Protein AF-A0A838GWM8-F1 (afdb_monomer_lite)

Structure (mmCIF, N/CA/C/O backbone):
data_AF-A0A838GWM8-F1
#
_entry.id   AF-A0A838GWM8-F1
#
loop_
_atom_site.group_PDB
_atom_site.id
_atom_site.type_symbol
_atom_site.label_atom_id
_atom_site.label_alt_id
_atom_site.label_comp_id
_atom_site.label_asym_id
_atom_site.label_entity_id
_atom_site.label_seq_id
_atom_site.pdbx_PDB_ins_code
_atom_site.Cartn_x
_atom_site.Cartn_y
_atom_site.Cartn_z
_atom_site.occupancy
_atom_site.B_iso_or_equiv
_atom_site.auth_seq_id
_atom_site.auth_comp_id
_atom_site.auth_asym_id
_atom_site.auth_atom_id
_atom_site.pdbx_PDB_model_num
ATOM 1 N N . MET A 1 1 ? 26.566 -21.134 -15.175 1.00 79.25 1 MET A N 1
ATOM 2 C CA . MET A 1 1 ? 25.333 -20.354 -14.943 1.00 79.25 1 MET A CA 1
ATOM 3 C C . MET A 1 1 ? 25.707 -19.150 -14.098 1.00 79.25 1 MET A C 1
ATOM 5 O O . MET A 1 1 ? 26.343 -19.350 -13.070 1.00 79.25 1 MET A O 1
ATOM 9 N N . ARG A 1 2 ? 25.390 -17.929 -14.540 1.00 89.19 2 ARG A N 1
ATOM 10 C CA . ARG A 1 2 ? 25.637 -16.700 -13.765 1.00 89.19 2 ARG A CA 1
ATOM 11 C C . ARG A 1 2 ? 24.308 -16.034 -13.449 1.00 89.19 2 ARG A C 1
ATOM 13 O O . ARG A 1 2 ? 23.554 -15.734 -14.364 1.00 89.19 2 ARG A O 1
ATOM 20 N N . THR A 1 3 ? 24.053 -15.763 -12.178 1.00 90.50 3 THR A N 1
ATOM 21 C CA . THR A 1 3 ? 22.889 -14.987 -11.744 1.00 90.50 3 THR A CA 1
ATOM 22 C C . THR A 1 3 ? 23.292 -13.531 -11.562 1.00 90.50 3 THR A C 1
ATOM 24 O O . THR A 1 3 ? 24.304 -13.241 -10.923 1.00 90.50 3 THR A O 1
ATOM 27 N N . HIS A 1 4 ? 22.523 -12.604 -12.126 1.00 88.56 4 HIS A N 1
ATOM 28 C CA . HIS A 1 4 ? 22.767 -11.173 -11.975 1.00 88.56 4 HIS A CA 1
ATOM 29 C C . HIS A 1 4 ? 21.453 -10.394 -11.874 1.00 88.56 4 HIS A C 1
ATOM 31 O O . HIS A 1 4 ? 20.369 -10.914 -12.150 1.00 88.56 4 HIS A O 1
ATOM 37 N N . ARG A 1 5 ? 21.544 -9.136 -11.439 1.00 87.75 5 ARG A N 1
ATOM 38 C CA . ARG A 1 5 ? 20.393 -8.239 -11.330 1.00 87.75 5 ARG A CA 1
ATOM 39 C C . ARG A 1 5 ? 20.694 -6.894 -11.969 1.00 87.75 5 ARG A C 1
ATOM 41 O O . ARG A 1 5 ? 21.798 -6.383 -11.804 1.00 87.75 5 ARG A O 1
ATOM 48 N N . ASN A 1 6 ? 19.689 -6.300 -12.600 1.00 86.12 6 ASN A N 1
ATOM 49 C CA . ASN A 1 6 ? 19.758 -4.935 -13.118 1.00 86.12 6 ASN A CA 1
ATOM 50 C C . ASN A 1 6 ? 18.846 -4.031 -12.290 1.00 86.12 6 ASN A C 1
ATOM 52 O O . ASN A 1 6 ? 17.743 -4.442 -11.916 1.00 86.12 6 ASN A O 1
ATOM 56 N N . ALA A 1 7 ? 19.312 -2.818 -11.998 1.00 85.06 7 ALA A N 1
ATOM 57 C CA . ALA A 1 7 ? 18.487 -1.792 -11.375 1.00 85.06 7 ALA A CA 1
ATOM 58 C C . ALA A 1 7 ? 17.443 -1.274 -12.376 1.00 85.06 7 ALA A C 1
ATOM 60 O O . ALA A 1 7 ? 17.712 -1.146 -13.569 1.00 85.06 7 ALA A O 1
ATOM 61 N N . ASP A 1 8 ? 16.249 -0.994 -11.877 1.00 75.94 8 ASP A N 1
ATOM 62 C CA . ASP A 1 8 ? 15.115 -0.445 -12.610 1.00 75.94 8 ASP A CA 1
ATOM 63 C C . ASP A 1 8 ? 14.450 0.654 -11.764 1.00 75.94 8 ASP A C 1
ATOM 65 O O . ASP A 1 8 ? 14.701 0.752 -10.562 1.00 75.94 8 ASP A O 1
ATOM 69 N N . LYS A 1 9 ? 13.583 1.474 -12.372 1.00 71.94 9 LYS A N 1
ATOM 70 C CA . LYS A 1 9 ? 12.960 2.650 -11.730 1.00 71.94 9 LYS A CA 1
ATOM 71 C C . LYS A 1 9 ? 12.258 2.342 -10.400 1.00 71.94 9 LYS A C 1
ATOM 73 O O . LYS A 1 9 ? 12.149 3.231 -9.565 1.00 71.94 9 LYS A O 1
ATOM 78 N N . SER A 1 10 ? 11.780 1.113 -10.207 1.00 64.94 10 SER A N 1
ATOM 79 C CA . SER A 1 10 ? 11.031 0.684 -9.020 1.00 64.94 10 SER A CA 1
ATOM 80 C C . SER A 1 10 ? 11.657 -0.502 -8.270 1.00 64.94 10 SER A C 1
ATOM 82 O O . SER A 1 10 ? 10.988 -1.100 -7.432 1.00 64.94 10 SER A O 1
ATOM 84 N N . GLY A 1 11 ? 12.903 -0.897 -8.571 1.00 75.38 11 GLY A N 1
ATOM 85 C CA . GLY A 1 11 ? 13.552 -2.022 -7.883 1.00 75.38 11 GLY A CA 1
ATOM 86 C C . GLY A 1 11 ? 14.623 -2.739 -8.703 1.00 75.38 11 GLY A C 1
ATOM 87 O O . GLY A 1 11 ? 15.313 -2.134 -9.515 1.00 75.38 11 GLY A O 1
ATOM 88 N N . TYR A 1 12 ? 14.772 -4.049 -8.489 1.00 77.00 12 TYR A N 1
ATOM 89 C CA . TYR A 1 12 ? 15.754 -4.883 -9.191 1.00 77.00 12 TYR A CA 1
ATOM 90 C C . TYR A 1 12 ? 15.073 -5.974 -10.019 1.00 77.00 12 TYR A C 1
ATOM 92 O O . TYR A 1 12 ? 14.116 -6.608 -9.573 1.00 77.00 12 TYR A O 1
ATOM 100 N N . ARG A 1 13 ? 15.600 -6.239 -11.217 1.00 77.00 13 ARG A N 1
ATOM 101 C CA . ARG A 1 13 ? 15.179 -7.352 -12.081 1.00 77.00 13 ARG A CA 1
ATOM 102 C C . ARG A 1 13 ? 16.266 -8.421 -12.103 1.00 77.00 13 ARG A C 1
ATOM 104 O O . ARG A 1 13 ? 17.414 -8.085 -12.378 1.00 77.00 13 ARG A O 1
ATOM 111 N N . TRP A 1 14 ? 15.905 -9.676 -11.838 1.00 82.88 14 TRP A N 1
ATOM 112 C CA . TRP A 1 14 ? 16.839 -10.803 -11.769 1.00 82.88 14 TRP A CA 1
ATOM 113 C C . TRP A 1 14 ? 16.876 -11.613 -13.067 1.00 82.88 14 TRP A C 1
ATOM 115 O O . TRP A 1 14 ? 15.835 -11.893 -13.672 1.00 82.88 14 TRP A O 1
ATOM 125 N N . TYR A 1 15 ? 18.083 -12.019 -13.451 1.00 86.56 15 TYR A N 1
ATOM 126 C CA . TYR A 1 15 ? 18.374 -12.757 -14.672 1.00 86.56 15 TYR A CA 1
ATOM 127 C C . TYR A 1 15 ? 19.374 -13.883 -14.402 1.00 86.56 15 TYR A C 1
ATOM 129 O O . TYR A 1 15 ? 20.230 -13.765 -13.522 1.00 86.56 15 TYR A O 1
ATOM 137 N N . ASN A 1 16 ? 19.290 -14.949 -15.197 1.00 90.50 16 ASN A N 1
ATOM 138 C CA . ASN A 1 16 ? 20.347 -15.946 -15.317 1.00 90.50 16 ASN A CA 1
ATOM 139 C C . ASN A 1 16 ? 20.908 -15.954 -16.730 1.00 90.50 16 ASN A C 1
ATOM 141 O O . ASN A 1 16 ? 20.157 -15.982 -17.703 1.00 90.50 16 ASN A O 1
ATOM 145 N N . ASP A 1 17 ? 22.227 -16.033 -16.809 1.00 92.50 17 ASP A N 1
ATOM 146 C CA . ASP A 1 17 ? 22.962 -16.285 -18.033 1.00 92.50 17 ASP A CA 1
ATOM 147 C C . ASP A 1 17 ? 23.274 -17.779 -18.139 1.00 92.50 17 ASP A C 1
ATOM 149 O O . ASP A 1 17 ? 23.936 -18.374 -17.269 1.00 92.50 17 ASP A O 1
ATOM 153 N N . TYR A 1 18 ? 22.806 -18.377 -19.228 1.00 88.88 18 TYR A N 1
ATOM 154 C CA . TYR A 1 18 ? 23.065 -19.758 -19.608 1.00 88.88 18 TYR A CA 1
ATOM 155 C C . TYR A 1 18 ? 24.002 -19.779 -20.809 1.00 88.88 18 TYR A C 1
ATOM 157 O O . TYR A 1 18 ? 23.771 -19.073 -21.787 1.00 88.88 18 TYR A O 1
ATOM 165 N N . ARG A 1 19 ? 25.057 -20.598 -20.746 1.00 91.88 19 ARG A N 1
ATOM 166 C CA . ARG A 1 19 ? 25.867 -20.898 -21.928 1.00 91.88 19 ARG A CA 1
ATOM 167 C C . ARG A 1 19 ? 25.145 -21.982 -22.720 1.00 91.88 19 ARG A C 1
ATOM 169 O O . ARG A 1 19 ? 24.885 -23.048 -22.161 1.00 91.88 19 ARG A O 1
ATOM 176 N N . LEU A 1 20 ? 24.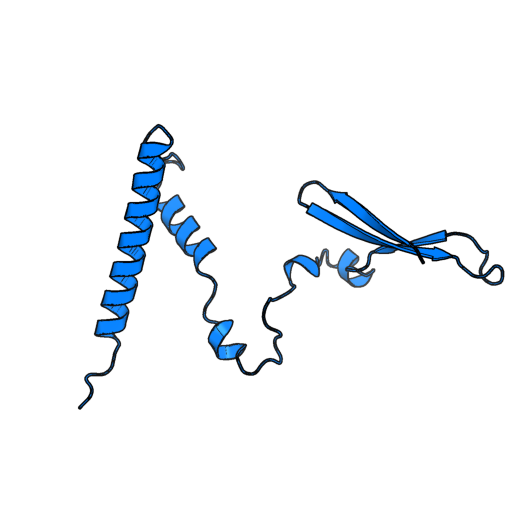814 -21.704 -23.976 1.00 91.88 20 LEU A N 1
ATOM 177 C CA . LEU A 1 20 ? 24.249 -22.718 -24.859 1.00 91.88 20 LEU A CA 1
ATOM 178 C C . LEU A 1 20 ? 25.351 -23.692 -25.296 1.00 91.88 20 LEU A C 1
ATOM 180 O O . LEU A 1 20 ? 26.489 -23.263 -25.500 1.00 91.88 20 LEU A O 1
ATOM 184 N N . PRO A 1 21 ? 25.035 -24.988 -25.445 1.00 93.38 21 PRO A N 1
ATOM 185 C CA . PRO A 1 21 ? 25.918 -25.937 -26.112 1.00 93.38 21 PRO A CA 1
ATOM 186 C C . PRO A 1 21 ? 26.225 -25.497 -27.547 1.00 93.38 21 PRO A C 1
ATOM 188 O O . PRO A 1 21 ? 25.356 -24.949 -28.230 1.00 93.38 21 PRO A O 1
ATOM 191 N N . ASP A 1 22 ? 27.425 -25.808 -28.036 1.00 91.94 22 ASP A N 1
ATOM 192 C CA . ASP A 1 22 ? 27.845 -25.459 -29.402 1.00 91.94 22 ASP A CA 1
ATOM 193 C C . ASP A 1 22 ? 26.934 -26.088 -30.470 1.00 91.94 22 ASP A C 1
ATOM 195 O O . ASP A 1 22 ? 26.672 -25.479 -31.504 1.00 91.94 22 ASP A O 1
ATOM 199 N N . SER A 1 23 ? 26.342 -27.253 -30.177 1.00 93.62 23 SER A N 1
ATOM 200 C CA . SER A 1 23 ? 25.348 -27.917 -31.035 1.00 93.62 23 SER A CA 1
ATOM 201 C C . SER A 1 23 ? 24.065 -27.106 -31.257 1.00 93.62 23 SER A C 1
ATOM 203 O O . SER A 1 23 ? 23.307 -27.405 -32.173 1.00 93.62 23 SER A O 1
ATOM 205 N N . LEU A 1 24 ? 23.799 -26.106 -30.413 1.00 86.06 24 LEU A N 1
ATOM 206 C CA . LEU A 1 24 ? 22.663 -25.185 -30.515 1.00 86.06 24 LEU A CA 1
ATOM 207 C C . LEU A 1 24 ? 23.104 -23.772 -30.938 1.00 86.06 24 LEU A C 1
ATOM 209 O O . LEU A 1 24 ? 22.344 -22.820 -30.775 1.00 86.06 24 LEU A O 1
ATOM 213 N N . GLY A 1 25 ? 24.326 -23.631 -31.463 1.00 86.50 25 GLY A N 1
ATOM 214 C CA . GLY A 1 25 ? 24.904 -22.358 -31.902 1.00 86.50 25 GLY A CA 1
ATOM 215 C C . GLY A 1 25 ? 25.792 -21.664 -30.864 1.00 86.50 25 GLY A C 1
ATOM 216 O O . GLY A 1 25 ? 26.321 -20.591 -31.150 1.00 86.50 25 GLY A O 1
ATOM 217 N N . GLY A 1 26 ? 25.990 -22.264 -29.683 1.00 90.75 26 GLY A N 1
ATOM 218 C CA . GLY A 1 26 ? 26.841 -21.709 -28.629 1.00 90.75 26 GLY A CA 1
ATOM 219 C C . GLY A 1 26 ? 26.335 -20.371 -28.067 1.00 90.75 26 GLY A C 1
ATOM 220 O O . GLY A 1 26 ? 25.179 -19.983 -28.233 1.00 90.75 26 GLY A O 1
ATOM 221 N N . GLY A 1 27 ? 27.212 -19.644 -27.371 1.00 91.06 27 GLY A N 1
ATOM 222 C CA . GLY A 1 27 ? 26.924 -18.296 -26.862 1.00 91.06 27 GLY A CA 1
ATOM 223 C C . GLY A 1 27 ? 26.252 -18.246 -25.485 1.00 91.06 27 GLY A C 1
ATOM 224 O O . GLY A 1 27 ? 26.175 -19.244 -24.766 1.00 91.06 27 GLY A O 1
ATOM 225 N N . ILE A 1 28 ? 25.827 -17.045 -25.079 1.00 92.75 28 ILE A N 1
ATOM 226 C CA . ILE A 1 28 ? 25.184 -16.779 -23.784 1.00 92.75 28 ILE A CA 1
ATOM 227 C C . ILE A 1 28 ? 23.758 -16.285 -24.023 1.00 92.75 28 ILE A C 1
ATOM 229 O O . ILE A 1 28 ? 23.554 -15.308 -24.737 1.00 92.75 28 ILE A O 1
ATOM 233 N N . VAL A 1 29 ? 22.784 -16.928 -23.379 1.00 90.25 29 VAL A N 1
ATOM 234 C CA . VAL A 1 29 ? 21.392 -16.473 -23.335 1.00 90.25 29 VAL A CA 1
ATOM 235 C C . VAL A 1 29 ? 21.054 -16.001 -21.930 1.00 90.25 29 VAL A C 1
ATOM 237 O O . VAL A 1 29 ? 21.211 -16.738 -20.954 1.00 90.25 29 VAL A O 1
ATOM 240 N N . THR A 1 30 ? 20.550 -14.774 -21.847 1.00 87.38 30 THR A N 1
ATOM 241 C CA . THR A 1 30 ? 20.074 -14.158 -20.611 1.00 87.38 30 THR A CA 1
ATOM 242 C C . THR A 1 30 ? 18.567 -14.345 -20.492 1.00 87.38 30 THR A C 1
ATOM 244 O O . THR A 1 30 ? 17.797 -13.843 -21.309 1.00 87.38 30 THR A O 1
ATOM 247 N N . VAL A 1 31 ? 18.130 -15.051 -19.453 1.00 84.31 31 VAL A N 1
ATOM 248 C CA . VAL A 1 31 ? 16.714 -15.333 -19.189 1.00 84.31 31 VAL A CA 1
ATOM 249 C C . VAL A 1 31 ? 16.282 -14.632 -17.912 1.00 84.31 31 VAL A C 1
ATOM 251 O O . VAL A 1 31 ? 16.940 -14.724 -16.874 1.00 84.31 31 VAL A O 1
ATOM 254 N N . ARG A 1 32 ? 15.146 -13.936 -17.975 1.00 82.38 32 ARG A N 1
ATOM 255 C CA . ARG A 1 32 ? 14.518 -13.315 -16.806 1.00 82.38 32 ARG A CA 1
ATOM 256 C C . ARG A 1 32 ? 13.868 -14.386 -15.932 1.00 82.38 32 ARG A C 1
ATOM 258 O O . ARG A 1 32 ? 13.137 -15.229 -16.435 1.00 82.38 32 ARG A O 1
ATOM 265 N N . LEU A 1 33 ? 14.096 -14.333 -14.622 1.00 80.44 33 LEU A N 1
ATOM 266 C CA . LEU A 1 33 ? 13.701 -15.431 -13.721 1.00 80.44 33 LEU A CA 1
ATOM 267 C C . LEU A 1 33 ? 12.244 -15.409 -13.283 1.00 80.44 33 LEU A C 1
ATOM 269 O O . LEU A 1 33 ? 11.714 -16.423 -12.843 1.00 80.44 33 LEU A O 1
ATOM 273 N N . HIS A 1 34 ? 11.591 -14.260 -13.401 1.00 75.19 34 HIS A N 1
ATOM 274 C CA . HIS A 1 34 ? 10.269 -14.044 -12.823 1.00 75.19 34 HIS A CA 1
ATOM 275 C C . HIS A 1 34 ? 9.176 -13.717 -13.838 1.00 75.19 34 HIS A C 1
ATOM 277 O O . HIS A 1 34 ? 8.075 -13.358 -13.433 1.00 75.19 34 HIS A O 1
ATOM 283 N N . ALA A 1 35 ? 9.459 -13.807 -15.138 1.00 74.19 35 ALA A N 1
ATOM 284 C CA . ALA A 1 35 ? 8.464 -13.584 -16.183 1.00 74.19 35 ALA A CA 1
ATOM 285 C C . ALA A 1 35 ? 8.781 -14.409 -17.436 1.00 74.19 35 ALA A C 1
ATOM 287 O O . ALA A 1 35 ? 9.944 -14.554 -17.806 1.00 74.19 35 ALA A O 1
ATOM 288 N N . ASN A 1 36 ? 7.744 -14.907 -18.102 1.00 78.50 36 ASN A N 1
ATOM 289 C CA . ASN A 1 36 ? 7.816 -15.598 -19.384 1.00 78.50 36 ASN A CA 1
ATOM 290 C C . ASN A 1 36 ? 7.125 -14.790 -20.507 1.00 78.50 36 ASN A C 1
ATOM 292 O O . ASN A 1 36 ? 6.627 -13.679 -20.298 1.00 78.50 36 ASN A O 1
ATOM 296 N N . ALA A 1 37 ? 7.110 -15.332 -21.728 1.00 80.06 37 ALA A N 1
ATOM 297 C CA . ALA A 1 37 ? 6.489 -14.673 -22.880 1.00 80.06 37 ALA A CA 1
ATOM 298 C C . ALA A 1 37 ? 4.978 -14.426 -22.685 1.00 80.06 37 ALA A C 1
ATOM 300 O O . ALA A 1 37 ? 4.482 -13.359 -23.043 1.00 80.06 37 ALA A O 1
ATOM 301 N N . ALA A 1 38 ? 4.260 -15.363 -22.054 1.00 83.88 38 ALA A N 1
ATOM 302 C CA . ALA A 1 38 ? 2.835 -15.211 -21.753 1.00 83.88 38 ALA A CA 1
ATOM 303 C C . ALA A 1 38 ? 2.580 -14.103 -20.715 1.00 83.88 38 ALA A C 1
ATOM 305 O O . ALA A 1 38 ? 1.661 -13.302 -20.879 1.00 83.88 38 ALA A O 1
ATOM 306 N N . ASP A 1 39 ? 3.424 -14.007 -19.684 1.00 81.62 39 ASP A N 1
ATOM 307 C CA . ASP A 1 39 ? 3.383 -12.921 -18.701 1.00 81.62 39 ASP A CA 1
ATOM 308 C C . ASP A 1 39 ? 3.627 -11.566 -19.379 1.00 81.62 39 ASP A C 1
ATOM 310 O O . ASP A 1 39 ? 2.924 -10.593 -19.120 1.00 81.62 39 ASP A O 1
ATOM 314 N N . THR A 1 40 ? 4.583 -11.517 -20.310 1.00 78.25 40 THR A N 1
ATOM 315 C CA . THR A 1 40 ? 4.933 -10.298 -21.053 1.00 78.25 40 THR A CA 1
ATOM 316 C C . THR A 1 40 ? 3.780 -9.839 -21.946 1.00 78.25 40 THR A C 1
ATOM 318 O O . THR A 1 40 ? 3.413 -8.665 -21.908 1.00 78.25 40 THR A O 1
ATOM 321 N N . ALA A 1 41 ? 3.150 -10.763 -22.682 1.00 84.69 41 ALA A N 1
ATOM 322 C CA . ALA A 1 41 ? 1.985 -10.475 -23.522 1.00 84.69 41 ALA A CA 1
ATOM 323 C C . ALA A 1 41 ? 0.802 -9.917 -22.712 1.00 84.69 41 ALA A C 1
ATOM 325 O O . ALA A 1 41 ? 0.098 -9.018 -23.166 1.00 84.69 41 ALA A O 1
ATOM 326 N N . ARG A 1 42 ? 0.614 -10.410 -21.483 1.00 83.69 42 ARG A N 1
ATOM 327 C CA . ARG A 1 42 ? -0.451 -9.966 -20.571 1.00 83.69 42 ARG A CA 1
ATOM 328 C C . ARG A 1 42 ? -0.058 -8.766 -19.710 1.00 83.69 42 ARG A C 1
ATOM 330 O O . ARG A 1 42 ? -0.870 -8.328 -18.901 1.00 83.69 42 ARG A O 1
ATOM 337 N N . LYS A 1 43 ? 1.179 -8.264 -19.840 1.00 80.62 43 LYS A N 1
ATOM 338 C CA . LYS A 1 43 ? 1.793 -7.295 -18.913 1.00 80.62 43 LYS A CA 1
ATOM 339 C C . LYS A 1 43 ? 1.651 -7.723 -17.442 1.00 80.62 43 LYS A C 1
ATOM 341 O O . LYS A 1 43 ? 1.538 -6.889 -16.553 1.00 80.62 43 LYS A O 1
ATOM 346 N N . PHE A 1 44 ? 1.642 -9.031 -17.194 1.00 76.69 44 PHE A N 1
ATOM 347 C CA . PHE A 1 44 ? 1.442 -9.626 -15.884 1.00 76.69 44 PHE A CA 1
ATOM 348 C C . PHE A 1 44 ? 2.781 -9.732 -15.165 1.00 76.69 44 PHE A C 1
ATOM 350 O O . PHE A 1 44 ? 3.644 -10.537 -15.513 1.00 76.69 44 PHE A O 1
ATOM 357 N N . ASN A 1 45 ? 2.982 -8.907 -14.151 1.00 74.69 45 ASN A N 1
ATOM 358 C CA . ASN A 1 45 ? 4.196 -8.953 -13.363 1.00 74.69 45 ASN A CA 1
ATOM 359 C C . ASN A 1 45 ? 4.012 -10.000 -12.253 1.00 74.69 45 ASN A C 1
ATOM 361 O O . ASN A 1 45 ? 3.200 -9.845 -11.350 1.00 74.69 45 ASN A O 1
ATOM 365 N N . ARG A 1 46 ? 4.740 -11.121 -12.298 1.00 75.94 46 ARG A N 1
ATOM 366 C CA . ARG A 1 46 ? 4.561 -12.151 -11.258 1.00 75.94 46 ARG A CA 1
ATOM 367 C C . ARG A 1 46 ? 5.002 -11.663 -9.888 1.00 75.94 46 ARG A C 1
ATOM 369 O O . ARG A 1 46 ? 4.385 -12.033 -8.901 1.00 75.94 46 ARG A O 1
ATOM 376 N N . THR A 1 47 ? 6.032 -10.817 -9.827 1.00 72.00 47 THR A N 1
ATOM 377 C CA . THR A 1 47 ? 6.616 -10.368 -8.555 1.00 72.00 47 THR A CA 1
ATOM 378 C C . THR A 1 47 ? 5.701 -9.468 -7.728 1.00 72.00 47 THR A C 1
ATOM 380 O O . THR A 1 47 ? 5.751 -9.561 -6.510 1.00 72.00 47 THR A O 1
ATOM 383 N N . GLU A 1 48 ? 4.819 -8.672 -8.342 1.00 67.44 48 GLU A N 1
ATOM 384 C CA . GLU A 1 48 ? 3.778 -7.920 -7.602 1.00 67.44 48 GLU A CA 1
ATOM 385 C C . GLU A 1 48 ? 2.626 -8.823 -7.127 1.00 67.44 48 GLU A C 1
ATOM 387 O O . GLU A 1 48 ? 1.883 -8.465 -6.221 1.00 67.44 48 GLU A O 1
ATOM 392 N N . ASN A 1 49 ? 2.485 -10.010 -7.724 1.00 69.62 49 ASN A N 1
ATOM 393 C CA . ASN A 1 49 ? 1.455 -10.987 -7.382 1.00 69.62 49 ASN A CA 1
ATOM 394 C C . ASN A 1 49 ? 1.969 -12.079 -6.428 1.00 69.62 49 ASN A C 1
ATOM 396 O O . ASN A 1 49 ? 1.197 -12.964 -6.046 1.00 69.62 49 ASN A O 1
ATOM 400 N N . VAL A 1 50 ? 3.251 -12.035 -6.034 1.00 70.75 50 VAL A N 1
ATOM 401 C CA . VAL A 1 50 ? 3.810 -12.928 -5.011 1.00 70.75 50 VAL A CA 1
ATOM 402 C C . VAL A 1 50 ? 3.156 -12.593 -3.678 1.00 70.75 50 VAL A C 1
ATOM 404 O O . VAL A 1 50 ? 3.225 -11.465 -3.194 1.00 70.75 50 VAL A O 1
ATOM 407 N N . ARG A 1 51 ? 2.512 -13.594 -3.081 1.00 69.81 51 ARG A N 1
ATOM 408 C CA . ARG A 1 51 ? 1.834 -13.463 -1.791 1.00 69.81 51 ARG A CA 1
ATOM 409 C C . ARG A 1 51 ? 2.735 -14.015 -0.683 1.00 69.81 51 ARG A C 1
ATOM 411 O O . ARG A 1 51 ? 3.344 -15.060 -0.901 1.00 69.81 51 ARG A O 1
ATOM 418 N N . PRO A 1 52 ? 2.787 -13.378 0.503 1.00 71.31 52 PRO A N 1
ATOM 419 C CA . PRO A 1 52 ? 3.525 -13.908 1.656 1.00 71.31 52 PRO A CA 1
ATOM 420 C C . PRO A 1 52 ? 3.005 -15.266 2.142 1.00 71.31 52 PRO A C 1
ATOM 422 O O . PRO A 1 52 ? 3.759 -16.049 2.706 1.00 71.31 52 PRO A O 1
ATOM 425 N N . ILE A 1 53 ? 1.715 -15.536 1.921 1.00 74.94 53 ILE A N 1
ATOM 426 C CA . ILE A 1 53 ? 1.045 -16.791 2.263 1.00 74.94 53 ILE A CA 1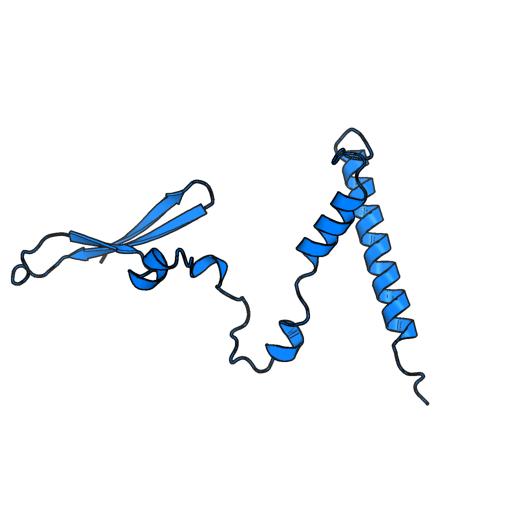
ATOM 427 C C . ILE A 1 53 ? 0.534 -17.405 0.962 1.00 74.94 53 ILE A C 1
ATOM 429 O O . ILE A 1 53 ? -0.153 -16.736 0.179 1.00 74.94 53 ILE A O 1
ATOM 433 N N . ALA A 1 54 ? 0.880 -18.668 0.719 1.00 79.75 54 ALA A N 1
ATOM 434 C CA . ALA A 1 54 ? 0.452 -19.380 -0.477 1.00 79.75 54 ALA A CA 1
ATOM 435 C C . ALA A 1 54 ? -1.072 -19.624 -0.457 1.00 79.75 54 ALA A C 1
ATOM 437 O O . ALA A 1 54 ? -1.616 -19.926 0.601 1.00 79.75 54 ALA A O 1
ATOM 438 N N . PRO A 1 55 ? -1.774 -19.579 -1.608 1.00 79.31 55 PRO A N 1
ATOM 439 C CA . PRO A 1 55 ? -3.207 -19.890 -1.676 1.00 79.31 55 PRO A CA 1
ATOM 440 C C . PRO A 1 55 ? -3.605 -21.276 -1.157 1.00 79.31 55 PRO A C 1
ATOM 442 O O . PRO A 1 55 ? -4.742 -21.463 -0.740 1.00 79.31 55 PRO A O 1
ATOM 445 N N . ALA A 1 56 ? -2.680 -22.238 -1.198 1.00 83.94 56 ALA A N 1
ATOM 446 C CA . ALA A 1 56 ? -2.887 -23.598 -0.706 1.00 83.94 56 ALA A CA 1
ATOM 447 C C . ALA A 1 56 ? -2.694 -23.741 0.817 1.00 83.94 56 ALA A C 1
ATOM 449 O O . ALA A 1 56 ? -2.953 -24.809 1.364 1.00 83.94 56 ALA A O 1
ATOM 450 N N . ASP A 1 57 ? -2.213 -22.699 1.500 1.00 85.44 57 ASP A N 1
ATOM 451 C CA . ASP A 1 57 ? -1.996 -22.720 2.944 1.00 85.44 57 ASP A CA 1
ATOM 452 C C . ASP A 1 57 ? -3.340 -22.698 3.698 1.00 85.44 57 ASP A C 1
ATOM 454 O O . ASP A 1 57 ? -4.251 -21.946 3.341 1.00 85.44 57 ASP A O 1
ATOM 458 N N . GLN A 1 58 ? -3.465 -23.489 4.768 1.00 86.50 58 GLN A N 1
ATOM 459 C CA . GLN A 1 58 ? -4.678 -23.558 5.593 1.00 86.50 58 GLN A CA 1
ATOM 460 C C . GLN A 1 58 ? -5.062 -22.190 6.181 1.00 86.50 58 GLN A C 1
ATOM 462 O O . GLN A 1 58 ? -6.245 -21.867 6.303 1.00 86.50 58 GLN A O 1
ATOM 467 N N . GLY A 1 59 ? -4.069 -21.353 6.502 1.00 78.69 59 GLY A N 1
ATOM 468 C CA . GLY A 1 59 ? -4.278 -20.007 7.029 1.00 78.69 59 GLY A CA 1
ATOM 469 C C . GLY A 1 59 ? -4.711 -18.988 5.974 1.00 78.69 59 GLY A C 1
ATOM 470 O O . GLY A 1 59 ? -5.138 -17.888 6.331 1.00 78.69 59 GLY A O 1
ATOM 471 N N . PHE A 1 60 ? -4.640 -19.323 4.683 1.00 80.81 60 PHE A N 1
ATOM 472 C CA . PHE A 1 60 ? -4.857 -18.368 3.603 1.00 80.81 60 PHE A CA 1
ATOM 473 C C . PHE A 1 60 ? -6.259 -17.762 3.633 1.00 80.81 60 PHE A C 1
ATOM 475 O O . PHE A 1 60 ? -6.386 -16.546 3.647 1.00 80.81 60 PHE A O 1
ATOM 482 N N . ALA A 1 61 ? -7.326 -18.558 3.716 1.00 80.19 61 ALA A N 1
ATOM 483 C CA . ALA A 1 61 ? -8.690 -18.017 3.686 1.00 80.19 61 ALA A CA 1
ATOM 484 C C . ALA A 1 61 ? -8.985 -17.060 4.862 1.00 80.19 61 ALA A C 1
ATOM 486 O O . ALA A 1 61 ? -9.711 -16.076 4.699 1.00 80.19 61 ALA A O 1
ATOM 487 N N . GLY A 1 62 ? -8.401 -17.325 6.035 1.00 78.75 62 GLY A N 1
ATOM 488 C CA . GLY A 1 62 ? -8.572 -16.501 7.232 1.00 78.75 62 GLY A CA 1
ATOM 489 C C . GLY A 1 62 ? -7.697 -15.247 7.238 1.00 78.75 62 GLY A C 1
ATOM 490 O O . GLY A 1 62 ? -8.179 -14.163 7.566 1.00 78.75 62 GLY A O 1
ATOM 491 N N . LEU A 1 63 ? -6.423 -15.379 6.860 1.00 72.94 63 LEU A N 1
ATOM 492 C CA . LEU A 1 63 ? -5.435 -14.298 6.903 1.00 72.94 63 LEU A CA 1
ATOM 493 C C . LEU A 1 63 ? -5.460 -13.433 5.644 1.00 72.94 63 LEU A C 1
ATOM 495 O O . LEU A 1 63 ? -5.329 -12.224 5.743 1.00 72.94 63 LEU A O 1
ATOM 499 N N . PHE A 1 64 ? -5.702 -14.006 4.466 1.00 66.88 64 PHE A N 1
ATOM 500 C CA . PHE A 1 64 ? -5.767 -13.246 3.215 1.00 66.88 64 PHE A CA 1
ATOM 501 C C . PHE A 1 64 ? -6.943 -12.259 3.198 1.00 66.88 64 PHE A C 1
ATOM 503 O O . PHE A 1 64 ? -6.828 -11.165 2.650 1.00 66.88 64 PHE A O 1
ATOM 510 N N . ARG A 1 65 ? -8.067 -12.607 3.844 1.00 64.94 65 ARG A N 1
ATOM 511 C CA . ARG A 1 65 ? -9.193 -11.675 4.057 1.00 64.94 65 ARG A CA 1
ATOM 512 C C . ARG A 1 65 ? -8.832 -10.539 5.008 1.00 64.94 65 ARG A C 1
ATOM 514 O O . ARG A 1 65 ? -9.401 -9.456 4.908 1.00 64.94 65 ARG A O 1
ATOM 521 N N . ARG A 1 66 ? -7.882 -10.774 5.913 1.00 66.12 66 ARG A N 1
ATOM 522 C CA . ARG A 1 66 ? -7.286 -9.748 6.767 1.00 66.12 66 ARG A CA 1
ATOM 523 C C . ARG A 1 66 ? -6.192 -9.061 5.956 1.00 66.12 66 ARG A C 1
ATOM 525 O O . ARG A 1 66 ? -5.003 -9.289 6.154 1.00 66.12 66 ARG A O 1
ATOM 532 N N . ARG A 1 67 ? -6.618 -8.253 4.980 1.00 55.75 67 ARG A N 1
ATOM 533 C CA . ARG A 1 67 ? -5.720 -7.377 4.222 1.00 55.75 67 ARG A CA 1
ATOM 534 C C . ARG A 1 67 ? -4.850 -6.619 5.227 1.00 55.75 67 ARG A C 1
ATOM 536 O O . ARG A 1 67 ? -5.364 -6.157 6.244 1.00 55.75 67 ARG A O 1
ATOM 543 N N . ASN A 1 68 ? -3.551 -6.498 4.949 1.00 58.56 68 ASN A N 1
ATOM 544 C CA . ASN A 1 68 ? -2.720 -5.535 5.662 1.00 58.56 68 ASN A CA 1
ATOM 545 C C . ASN A 1 68 ? -3.312 -4.160 5.345 1.00 58.56 68 ASN A C 1
ATOM 547 O O . ASN A 1 68 ? -3.105 -3.619 4.261 1.00 58.56 68 ASN A O 1
ATOM 551 N N . ASP A 1 69 ? -4.123 -3.648 6.263 1.00 59.69 69 ASP A N 1
ATOM 552 C CA . ASP A 1 69 ? -4.929 -2.441 6.097 1.00 59.69 69 ASP A CA 1
ATOM 553 C C . ASP A 1 69 ? -4.060 -1.178 6.022 1.00 59.69 69 ASP A C 1
ATOM 555 O O . ASP A 1 69 ? -4.566 -0.074 5.980 1.00 59.69 69 ASP A O 1
ATOM 559 N N . ALA A 1 70 ? -2.732 -1.308 5.977 1.00 65.75 70 ALA A N 1
ATOM 560 C CA . ALA A 1 70 ? -1.822 -0.180 5.867 1.00 65.75 70 ALA A CA 1
ATOM 561 C C . ALA A 1 70 ? -2.124 0.687 4.634 1.00 65.75 70 ALA A C 1
ATOM 563 O O . ALA A 1 70 ? -2.123 1.905 4.746 1.00 65.75 70 ALA A O 1
ATOM 564 N N . 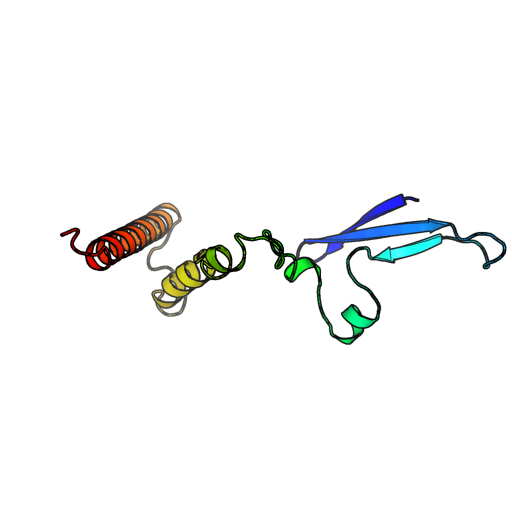GLU A 1 71 ? -2.438 0.095 3.475 1.00 71.06 71 GLU A N 1
ATOM 565 C CA . GLU A 1 71 ? -2.802 0.877 2.283 1.00 71.06 71 GLU A CA 1
ATOM 566 C C . GLU A 1 71 ? -4.131 1.618 2.454 1.00 71.06 71 GLU A C 1
ATOM 568 O O . GLU A 1 71 ? -4.207 2.797 2.119 1.00 71.06 71 GLU A O 1
ATOM 573 N N . SER A 1 72 ? -5.169 0.965 2.986 1.00 75.88 72 SER A N 1
ATOM 574 C CA . SER A 1 72 ? -6.476 1.606 3.169 1.00 75.88 72 SER A CA 1
ATOM 575 C C . SER A 1 72 ? -6.491 2.584 4.347 1.00 75.88 72 SER A C 1
ATOM 577 O O . SER A 1 72 ? -7.165 3.601 4.255 1.00 75.88 72 SER A O 1
ATOM 579 N N . ILE A 1 73 ? -5.700 2.356 5.398 1.00 82.50 73 ILE A N 1
ATOM 580 C CA . ILE A 1 73 ? -5.465 3.295 6.507 1.00 82.50 73 ILE A CA 1
ATOM 581 C C . ILE A 1 73 ? -4.687 4.514 6.012 1.00 82.50 73 ILE A C 1
ATOM 583 O O . ILE A 1 73 ? -5.074 5.641 6.308 1.00 82.50 73 ILE A O 1
ATOM 587 N N . ASN A 1 74 ? -3.624 4.316 5.226 1.00 84.62 74 ASN A N 1
ATOM 588 C CA . ASN A 1 74 ? -2.887 5.425 4.620 1.00 84.62 74 ASN A CA 1
ATOM 589 C C . ASN A 1 74 ? -3.786 6.212 3.667 1.00 84.62 74 ASN A C 1
ATOM 591 O O . ASN A 1 74 ? -3.772 7.438 3.690 1.00 84.62 74 ASN A O 1
ATOM 595 N N . ARG A 1 75 ? -4.619 5.520 2.881 1.00 87.75 75 ARG A N 1
ATOM 596 C CA . ARG A 1 75 ? -5.587 6.173 2.002 1.00 87.75 75 ARG A CA 1
ATOM 597 C C . ARG A 1 75 ? -6.649 6.946 2.781 1.00 87.75 75 ARG A C 1
ATOM 599 O O . ARG A 1 75 ? -6.936 8.084 2.440 1.00 87.75 75 ARG A O 1
ATOM 606 N N . ALA A 1 76 ? -7.192 6.365 3.845 1.00 88.94 76 ALA A N 1
ATOM 607 C CA . ALA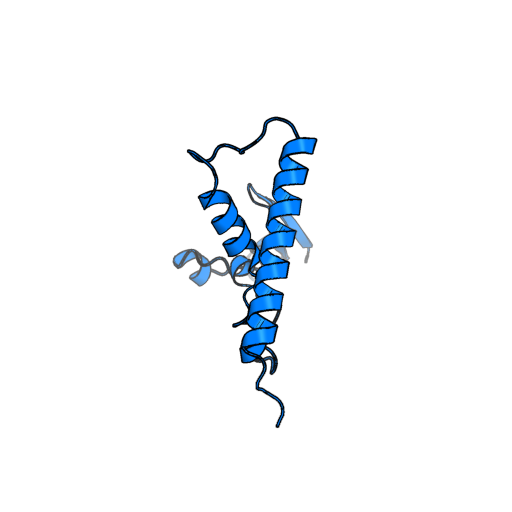 A 1 76 ? -8.165 7.029 4.701 1.00 88.94 76 ALA A CA 1
ATOM 608 C C . ALA A 1 76 ? -7.567 8.255 5.407 1.00 88.94 76 ALA A C 1
ATOM 610 O O . ALA A 1 76 ? -8.281 9.228 5.625 1.00 88.94 76 ALA A O 1
ATOM 611 N N . LEU A 1 77 ? -6.271 8.233 5.738 1.00 90.50 77 LEU A N 1
ATOM 612 C CA . LEU A 1 77 ? -5.536 9.405 6.209 1.00 90.50 77 LEU A CA 1
ATOM 613 C C . LEU A 1 77 ? -5.366 10.449 5.095 1.00 90.50 77 LEU A C 1
ATOM 615 O O . LEU A 1 77 ? -5.582 11.630 5.341 1.00 90.50 77 LEU A O 1
ATOM 619 N N . GLU A 1 78 ? -4.993 10.046 3.878 1.00 89.94 78 GLU A N 1
ATOM 620 C CA . GLU A 1 78 ? -4.915 10.962 2.730 1.00 89.94 78 GLU A CA 1
ATOM 621 C C . GLU A 1 78 ? -6.252 11.659 2.468 1.00 89.94 78 GLU A C 1
ATOM 623 O O . GLU A 1 78 ? -6.274 12.861 2.212 1.00 89.94 78 GLU A O 1
ATOM 628 N N . ASP A 1 79 ? -7.362 10.929 2.579 1.00 92.62 79 ASP A N 1
ATOM 629 C CA . ASP A 1 79 ? -8.706 11.468 2.380 1.00 92.62 79 ASP A CA 1
ATOM 630 C C . ASP A 1 79 ? -9.094 12.495 3.468 1.00 92.62 79 ASP A C 1
ATOM 632 O O . ASP A 1 79 ? -9.985 13.314 3.236 1.00 92.62 79 ASP A O 1
ATOM 636 N N . THR A 1 80 ? -8.415 12.530 4.629 1.00 90.19 80 THR A N 1
ATOM 637 C CA . THR A 1 80 ? -8.605 13.620 5.606 1.00 90.19 80 THR A CA 1
ATOM 638 C C . THR A 1 80 ? -7.861 14.897 5.221 1.00 90.19 80 THR A C 1
ATOM 640 O O . THR A 1 80 ? -8.174 15.963 5.752 1.00 90.19 80 THR A O 1
ATOM 643 N N . LEU A 1 81 ? -6.871 14.827 4.325 1.00 92.19 81 LEU A N 1
ATOM 644 C CA . LEU A 1 81 ? -6.023 15.962 3.974 1.00 92.19 81 LEU A CA 1
ATOM 645 C C . LEU A 1 81 ? -6.764 16.957 3.078 1.00 92.19 81 LEU A C 1
ATOM 647 O O . LEU A 1 81 ? -7.254 16.629 1.998 1.00 92.19 81 LEU A O 1
ATOM 651 N N . TRP A 1 82 ? -6.752 18.231 3.468 1.00 88.94 82 TRP A N 1
ATOM 652 C CA . TRP A 1 82 ? -7.324 19.290 2.642 1.00 88.94 82 TRP A CA 1
ATOM 653 C C . TRP A 1 82 ? -6.472 19.513 1.387 1.00 88.94 82 TRP A C 1
ATOM 655 O O . TRP A 1 82 ? -5.315 19.925 1.483 1.00 88.94 82 TRP A O 1
ATOM 665 N N . LEU A 1 83 ? -7.038 19.243 0.205 1.00 91.44 83 LEU A N 1
ATOM 666 C CA . LEU A 1 83 ? -6.347 19.345 -1.090 1.00 91.44 83 LEU A CA 1
ATOM 667 C C . LEU A 1 83 ? -5.037 18.531 -1.147 1.00 91.44 83 LEU A C 1
ATOM 669 O O . LEU A 1 83 ? -4.068 18.958 -1.777 1.00 91.44 83 LEU A O 1
ATOM 673 N N . GLY A 1 84 ? -4.977 17.394 -0.442 1.00 88.75 84 GLY A N 1
ATOM 674 C CA . GLY A 1 84 ? -3.770 16.561 -0.359 1.00 88.75 84 GLY A CA 1
ATOM 675 C C . GLY A 1 84 ? -2.611 17.217 0.402 1.00 88.75 84 GLY A C 1
ATOM 676 O O . GLY A 1 84 ? -1.459 16.813 0.252 1.00 88.75 84 GLY A O 1
ATOM 677 N N . ARG A 1 85 ? -2.883 18.260 1.198 1.00 90.69 85 ARG A N 1
ATOM 678 C CA . ARG A 1 85 ? -1.869 18.973 1.981 1.00 90.69 85 ARG A CA 1
ATOM 679 C C . ARG A 1 85 ? -1.894 18.517 3.429 1.00 90.69 85 ARG A C 1
ATOM 681 O O . ARG A 1 85 ? -2.950 18.416 4.048 1.00 90.69 85 ARG A O 1
ATOM 688 N N . ALA A 1 86 ? -0.705 18.305 3.986 1.00 91.12 86 ALA A N 1
ATOM 689 C CA . ALA A 1 86 ? -0.549 17.992 5.398 1.00 91.12 86 ALA A CA 1
ATOM 690 C C . ALA A 1 86 ? -1.217 19.064 6.278 1.00 91.12 86 ALA A C 1
ATOM 692 O O . ALA A 1 86 ? -1.010 20.259 6.073 1.00 91.12 86 ALA A O 1
ATOM 693 N N . HIS A 1 87 ? -1.946 18.632 7.311 1.00 90.38 87 HIS A N 1
ATOM 694 C CA . HIS A 1 87 ? -2.608 19.526 8.272 1.00 90.38 87 HIS A CA 1
ATOM 695 C C . HIS A 1 87 ? -1.643 20.432 9.046 1.00 90.38 87 HIS A C 1
ATOM 697 O O . HIS A 1 87 ? -2.044 21.435 9.631 1.00 90.38 87 HIS A O 1
ATOM 703 N N . SER A 1 88 ? -0.364 20.061 9.112 1.00 93.75 88 SER A N 1
ATOM 704 C CA . SER A 1 88 ? 0.647 20.805 9.853 1.00 93.75 88 SER A CA 1
ATOM 705 C C . SER A 1 88 ? 1.961 20.858 9.090 1.00 93.75 88 SER A C 1
ATOM 707 O O . SER A 1 88 ? 2.342 19.914 8.393 1.00 93.75 88 SER A O 1
ATOM 709 N N . LEU A 1 89 ? 2.673 21.971 9.254 1.00 93.81 89 LEU A N 1
ATOM 710 C CA . LEU A 1 89 ? 3.986 22.192 8.661 1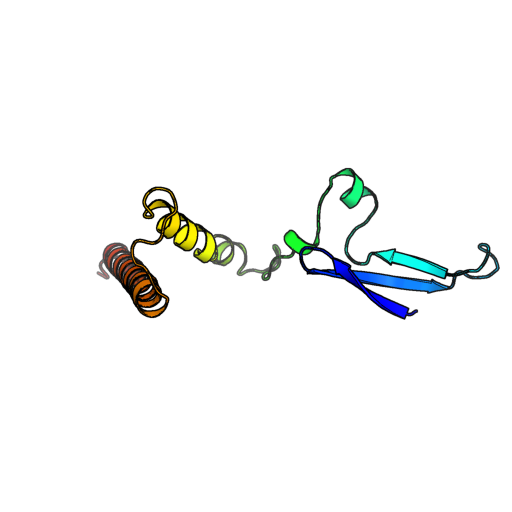.00 93.81 89 LEU A CA 1
ATOM 711 C C . LEU A 1 89 ? 5.093 21.708 9.603 1.00 93.81 89 LEU A C 1
ATOM 713 O O . LEU A 1 89 ? 5.073 21.982 10.804 1.00 93.81 89 LEU A O 1
ATOM 717 N N . GLY A 1 90 ? 6.083 21.024 9.034 1.00 94.31 90 GLY A N 1
ATOM 718 C CA . GLY A 1 90 ? 7.268 20.555 9.746 1.00 94.31 90 GLY A CA 1
ATOM 719 C C . GLY A 1 90 ? 7.137 19.138 10.308 1.00 94.31 90 GLY A C 1
ATOM 720 O O . GLY A 1 90 ? 6.088 18.718 10.799 1.00 94.31 90 GLY A O 1
ATOM 721 N N . HIS A 1 91 ? 8.258 18.416 10.268 1.00 92.94 91 HIS A N 1
ATOM 722 C CA . HIS A 1 91 ? 8.335 16.984 10.561 1.00 92.94 91 HIS A CA 1
ATOM 723 C C . HIS A 1 91 ? 7.725 16.593 11.917 1.00 92.94 91 HIS A C 1
ATOM 725 O O . HIS A 1 91 ? 6.885 15.703 11.971 1.00 92.94 91 HIS A O 1
ATOM 731 N N . ARG A 1 92 ? 8.075 17.289 13.011 1.00 96.81 92 ARG A N 1
ATOM 732 C CA . ARG A 1 92 ? 7.578 16.947 14.360 1.00 96.81 92 ARG A CA 1
ATOM 733 C C . ARG A 1 92 ? 6.054 17.049 14.481 1.00 96.81 92 ARG A C 1
ATOM 735 O O . ARG A 1 92 ? 5.438 16.226 15.148 1.00 96.81 92 ARG A O 1
ATOM 742 N N . ARG A 1 93 ? 5.443 18.046 13.833 1.00 95.19 93 ARG A N 1
ATOM 743 C CA . ARG A 1 93 ? 3.985 18.249 13.875 1.00 95.19 93 ARG A CA 1
ATOM 744 C C . ARG A 1 93 ? 3.264 17.223 13.006 1.00 95.19 93 ARG A C 1
ATOM 746 O O . ARG A 1 93 ? 2.242 16.687 13.409 1.00 95.19 93 ARG A O 1
ATOM 753 N N . GLN A 1 94 ? 3.831 16.900 11.846 1.00 94.12 94 GLN A N 1
ATOM 754 C CA . GLN A 1 94 ? 3.308 15.835 10.991 1.00 94.12 94 GLN A CA 1
ATOM 755 C C . GLN A 1 94 ? 3.407 14.464 11.664 1.00 94.12 94 GLN A C 1
ATOM 757 O O . GLN A 1 94 ? 2.455 13.694 11.597 1.00 94.12 94 GLN A O 1
ATOM 762 N N . LEU A 1 95 ? 4.501 14.187 12.380 1.00 94.25 95 LEU A N 1
ATOM 763 C CA . LEU A 1 95 ? 4.641 12.967 13.172 1.00 94.25 95 LEU A CA 1
ATOM 764 C C . LEU A 1 95 ? 3.554 12.865 14.249 1.00 94.25 95 LEU A C 1
ATOM 766 O O . LEU A 1 95 ? 2.962 11.803 14.406 1.00 94.25 95 LEU A O 1
ATOM 770 N N . LEU A 1 96 ? 3.243 13.965 14.944 1.00 95.56 96 LEU A N 1
ATOM 771 C CA . LEU A 1 96 ? 2.142 13.986 15.909 1.00 95.56 96 LEU A CA 1
ATOM 772 C C . LEU A 1 96 ? 0.794 13.651 15.250 1.00 95.56 96 LEU A C 1
ATOM 774 O O . LEU A 1 96 ? 0.043 12.852 15.802 1.00 95.56 96 LEU A O 1
ATOM 778 N N . ASN A 1 97 ? 0.512 14.194 14.060 1.00 94.00 97 ASN A N 1
ATOM 779 C CA . ASN A 1 97 ? -0.712 13.875 13.316 1.00 94.00 97 ASN A CA 1
ATOM 780 C C . ASN A 1 97 ? -0.788 12.380 12.959 1.00 94.00 97 ASN A C 1
ATOM 782 O O . ASN A 1 97 ? -1.830 11.759 13.155 1.00 94.00 97 ASN A O 1
ATOM 786 N N . LEU A 1 98 ? 0.320 11.791 12.491 1.00 92.50 98 LEU A N 1
ATOM 787 C CA . LEU A 1 98 ? 0.401 10.363 12.164 1.00 92.50 98 LEU A CA 1
ATOM 788 C C . LEU A 1 98 ? 0.176 9.477 13.396 1.00 92.50 98 LEU A C 1
ATOM 790 O O . LEU A 1 98 ? -0.615 8.536 13.346 1.00 92.50 98 LEU A O 1
ATOM 794 N N . LEU A 1 99 ? 0.835 9.796 14.514 1.00 95.19 99 LEU A N 1
ATOM 795 C CA . LEU A 1 99 ? 0.686 9.055 15.768 1.00 95.19 99 LEU A CA 1
ATOM 796 C C . LEU A 1 99 ? -0.737 9.173 16.325 1.00 95.19 99 LEU A C 1
ATOM 798 O O . LEU A 1 99 ? -1.324 8.168 16.720 1.00 95.19 99 LEU A O 1
ATOM 802 N N . GLY A 1 100 ? -1.314 10.378 16.317 1.00 94.88 100 GLY A N 1
ATOM 803 C CA . GLY A 1 100 ? -2.689 10.611 16.758 1.00 94.88 100 GLY A CA 1
ATOM 804 C C . GLY A 1 100 ? -3.704 9.828 15.926 1.00 94.88 100 GLY A C 1
ATOM 805 O O . GLY A 1 100 ? -4.589 9.178 16.485 1.00 94.88 100 GLY A O 1
ATOM 806 N N . TYR A 1 101 ? -3.533 9.814 14.602 1.00 93.44 101 TYR A N 1
ATOM 807 C CA . TYR A 1 101 ? -4.379 9.030 13.704 1.00 93.44 101 TYR A CA 1
ATOM 808 C C . TYR A 1 101 ? -4.273 7.524 13.985 1.00 93.44 101 TYR A C 1
ATOM 810 O O . TYR A 1 101 ? -5.293 6.847 14.116 1.00 93.44 101 TYR A O 1
ATOM 818 N N . ALA A 1 102 ? -3.056 7.000 14.164 1.00 91.75 102 ALA A N 1
ATOM 819 C CA . ALA A 1 102 ? -2.837 5.592 14.496 1.00 91.75 102 ALA A CA 1
ATOM 820 C C . ALA A 1 102 ? -3.488 5.197 15.836 1.00 91.75 102 ALA A C 1
ATOM 822 O O . ALA A 1 102 ? -4.146 4.159 15.927 1.00 91.75 102 ALA A O 1
ATOM 823 N N . ILE A 1 103 ? -3.363 6.041 16.869 1.00 95.69 103 ILE A N 1
ATOM 824 C CA . ILE A 1 103 ? -4.009 5.826 18.174 1.00 95.69 103 ILE A CA 1
ATOM 825 C C . ILE A 1 103 ? -5.534 5.805 18.027 1.00 95.69 103 ILE A C 1
ATOM 827 O O . ILE A 1 103 ? -6.188 4.920 18.585 1.00 95.69 103 ILE A O 1
ATOM 831 N N . MET A 1 104 ? -6.106 6.739 17.262 1.00 95.06 104 MET A N 1
ATOM 832 C CA . MET A 1 104 ? -7.548 6.802 17.011 1.00 95.06 104 MET A CA 1
ATOM 833 C C . MET A 1 104 ? -8.050 5.525 16.326 1.00 95.06 104 MET A C 1
ATOM 835 O O . MET A 1 104 ? -9.016 4.922 16.797 1.00 95.06 104 MET A O 1
ATOM 839 N N . VAL A 1 105 ? -7.394 5.092 15.245 1.00 91.50 105 VAL A N 1
ATOM 840 C CA . VAL A 1 105 ? -7.783 3.885 14.500 1.00 91.50 105 VAL A CA 1
ATOM 841 C C . VAL A 1 105 ? -7.718 2.648 15.396 1.00 91.50 105 VAL A C 1
ATOM 843 O O . VAL A 1 105 ? -8.687 1.889 15.456 1.00 91.50 105 VAL A O 1
ATOM 846 N N . ASN A 1 106 ? -6.634 2.478 16.159 1.00 90.44 106 ASN A N 1
ATOM 847 C CA . ASN A 1 106 ? -6.487 1.351 17.083 1.00 90.44 106 ASN A CA 1
ATOM 848 C C . ASN A 1 106 ? -7.552 1.367 18.189 1.00 90.44 106 ASN A C 1
ATOM 850 O O . ASN A 1 106 ? -8.130 0.329 18.510 1.00 90.44 106 ASN A O 1
ATOM 854 N N . SER A 1 107 ? -7.863 2.546 18.733 1.00 94.56 107 SER A N 1
ATOM 855 C CA . SER A 1 107 ? -8.903 2.703 19.757 1.00 94.56 107 SER A CA 1
ATOM 856 C C . SER A 1 107 ? -10.290 2.355 19.212 1.00 94.56 107 SER A C 1
ATOM 858 O O . SER A 1 107 ? -11.067 1.669 19.875 1.00 94.56 107 SER A O 1
ATOM 860 N N . LEU A 1 108 ? -10.596 2.772 17.979 1.00 91.94 108 LEU A N 1
ATOM 861 C CA . LEU A 1 108 ? -11.849 2.438 17.303 1.00 91.94 108 LEU A CA 1
ATOM 862 C C . LEU A 1 108 ? -11.950 0.939 17.001 1.00 91.94 108 LEU A C 1
ATOM 864 O O . LEU A 1 108 ? -13.016 0.351 17.190 1.00 91.94 108 LEU A O 1
ATOM 868 N N . ALA A 1 109 ? -10.856 0.320 16.551 1.00 87.88 109 ALA A N 1
ATOM 869 C CA . ALA A 1 109 ? -10.786 -1.117 16.313 1.00 87.88 109 ALA A CA 1
ATOM 870 C C . ALA A 1 109 ? -11.047 -1.903 17.604 1.00 87.88 109 ALA A C 1
ATOM 872 O O . ALA A 1 109 ? -11.896 -2.795 17.607 1.00 87.88 109 ALA A O 1
ATOM 873 N N . LEU A 1 110 ? -10.403 -1.517 18.712 1.00 90.50 110 LEU A N 1
ATOM 874 C CA . LEU A 1 110 ? -10.621 -2.126 20.024 1.00 90.50 110 LEU A CA 1
ATOM 875 C C . LEU A 1 110 ? -12.073 -1.957 20.487 1.00 90.50 110 LEU A C 1
ATOM 877 O O . LEU A 1 110 ? -12.719 -2.935 20.848 1.00 90.50 110 LEU A O 1
ATOM 881 N N . ALA A 1 111 ? -12.622 -0.742 20.416 1.00 92.38 111 ALA A N 1
ATOM 882 C CA . ALA A 1 111 ? -13.997 -0.471 20.830 1.00 92.38 111 ALA A CA 1
ATOM 883 C C . ALA A 1 111 ? -15.027 -1.262 20.006 1.00 92.38 111 ALA A C 1
ATOM 885 O O . ALA A 1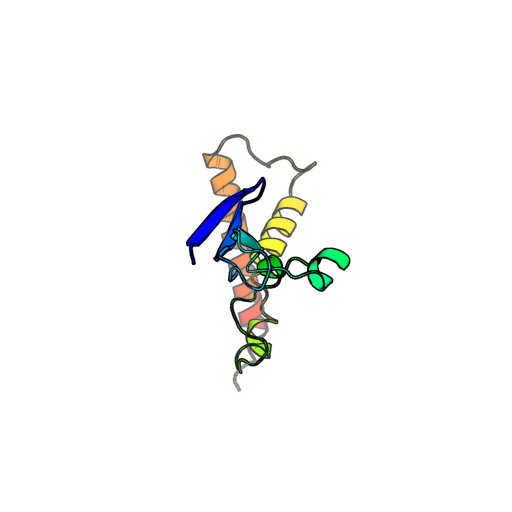 111 ? -16.005 -1.775 20.552 1.00 92.38 111 ALA A O 1
ATOM 886 N N . ARG A 1 112 ? -14.817 -1.381 18.690 1.00 88.75 112 ARG A N 1
ATOM 887 C CA . ARG A 1 112 ? -15.673 -2.186 17.806 1.00 88.75 112 ARG A CA 1
ATOM 888 C C . ARG A 1 112 ? -15.538 -3.675 18.095 1.00 88.75 112 ARG A C 1
ATOM 890 O O . ARG A 1 112 ? -16.554 -4.358 18.135 1.00 88.75 112 ARG A O 1
ATOM 897 N N . HIS A 1 113 ? -14.323 -4.159 18.338 1.00 84.69 113 HIS A N 1
ATOM 898 C CA . HIS A 1 113 ? -14.085 -5.545 18.724 1.00 84.69 113 HIS A CA 1
ATOM 899 C C . HIS A 1 113 ? -14.794 -5.886 20.040 1.00 84.69 113 HIS A C 1
ATOM 901 O O . HIS A 1 113 ? -15.516 -6.873 20.096 1.00 84.69 113 HIS A O 1
ATOM 907 N N . SER A 1 114 ? -14.679 -5.038 21.066 1.00 85.50 114 SER A N 1
ATOM 908 C CA . SER A 1 114 ? -15.366 -5.241 22.348 1.00 85.50 114 SER A CA 1
ATOM 909 C C . SER A 1 114 ? -16.892 -5.236 22.223 1.00 85.50 114 SER A C 1
ATOM 911 O O . SER A 1 114 ? -17.556 -5.945 22.966 1.00 85.50 114 SER A O 1
ATOM 913 N N . LYS A 1 115 ? -17.461 -4.467 21.283 1.00 85.56 115 LYS A N 1
ATOM 914 C CA . LYS A 1 115 ? -18.909 -4.478 20.994 1.00 85.56 115 LYS A CA 1
ATOM 915 C C . LYS A 1 115 ? -19.362 -5.693 20.180 1.00 85.56 115 LYS A C 1
ATOM 917 O O . LYS A 1 115 ? -20.520 -6.078 20.276 1.00 85.56 115 LYS A O 1
ATOM 922 N N . ALA A 1 116 ? -18.486 -6.234 19.335 1.00 77.50 116 ALA A N 1
ATOM 923 C CA . ALA A 1 116 ? -18.766 -7.394 18.490 1.00 77.50 116 ALA A CA 1
ATOM 924 C C . ALA A 1 116 ? -18.471 -8.729 19.191 1.00 77.50 116 ALA A C 1
ATOM 926 O O . ALA A 1 116 ? -18.934 -9.771 18.729 1.00 77.50 116 ALA A O 1
ATOM 927 N N . ALA A 1 117 ? -17.702 -8.708 20.284 1.00 68.38 117 ALA A N 1
ATOM 928 C CA . ALA A 1 117 ? -17.536 -9.858 21.155 1.00 68.38 117 ALA A CA 1
ATOM 929 C C . ALA A 1 117 ? -18.925 -10.281 21.669 1.00 68.38 117 ALA A C 1
ATOM 931 O O . ALA A 1 117 ? -19.654 -9.430 22.188 1.00 68.38 117 ALA A O 1
ATOM 932 N N . PRO A 1 118 ? -19.325 -11.556 21.511 1.00 57.72 118 PRO A N 1
ATOM 933 C CA . PRO A 1 118 ? -20.574 -12.031 22.083 1.00 57.72 118 PRO A CA 1
ATOM 934 C C . PRO A 1 118 ? -20.555 -11.742 23.583 1.00 57.72 118 PRO A C 1
ATOM 936 O O . PRO A 1 118 ? -19.522 -11.939 24.229 1.00 57.72 118 PRO A O 1
ATOM 939 N N . LEU A 1 119 ? -21.684 -11.298 24.140 1.00 58.00 119 LEU A N 1
ATOM 940 C CA . LEU A 1 119 ? -21.917 -11.420 25.575 1.00 58.00 119 LEU A CA 1
ATOM 941 C C . LEU A 1 119 ? -21.721 -12.901 25.902 1.00 58.00 119 LEU A C 1
ATOM 943 O O . LEU A 1 119 ? -22.541 -13.727 25.506 1.00 58.00 119 LEU A O 1
ATOM 947 N N . ALA A 1 120 ? -20.591 -13.245 26.514 1.00 52.19 120 ALA A N 1
ATOM 948 C CA . ALA A 1 120 ? -20.393 -14.574 27.058 1.00 52.19 120 ALA A CA 1
ATOM 949 C C . ALA A 1 120 ? -21.473 -14.759 28.132 1.00 52.19 120 ALA A C 1
ATOM 951 O O . ALA A 1 120 ? -21.444 -14.070 29.154 1.00 52.19 120 ALA A O 1
ATOM 952 N N . ALA A 1 121 ? -22.468 -15.585 27.812 1.00 43.53 121 ALA A N 1
ATOM 953 C CA . ALA A 1 121 ? -23.480 -16.082 28.734 1.00 43.53 121 ALA A CA 1
ATOM 954 C C . ALA A 1 121 ? -22.930 -17.295 29.488 1.00 43.53 121 ALA A C 1
ATOM 956 O O . ALA A 1 121 ? -22.173 -18.072 28.857 1.00 43.53 121 ALA A O 1
#

Secondary structure (DSSP, 8-state):
-EEEEEEETTEEEEEEEEEPPGGGT-SEEEEESS--HHHHHTT--TGGG--SS-TTSTTHHHHHTS--THHHHHHHHHTTSBTTB-SSSSHHHHHHHHHHHHHHHHHHHHHHHHHHS----

pLDDT: mean 82.84, std 10.81, range [43.53, 96.81]

Radius of gyration: 23.91 Å; chains: 1; bounding box: 51×50×61 Å

Sequence (121 aa):
MRTHRNADKSGYRWYNDYRLPDSLGGGIVTVRLHANAADTARKFNRTENVRPIAPADQGFAGLFRRRNDAESINRALEDTLWLGRAHSLGHRRQLLNLLGYAIMVNSLALARHSKAAPLAA

Foldseek 3Di:
DDWDWDDDPVGIWIWDWDFDDVVVVTDIDIDTDQDDPVCVVVVNGRVVVDDPDDPPDPCCVVVVVVPPCVVVLVVVVCVVDDVSDQPDDDDVVSVVVVVVSVVVVVVVVVVVVVVPPPPPD